Protein AF-A0AAQ3SAX5-F1 (afdb_monomer)

Secondary structure (DSSP, 8-state):
-----------------S--------HHHHHHHHHHHHHHHSPPTTEEEEEETTEEEEEEEEEEPPTTSTTTT-EEEEEEE--TTTTTSPPEEEEE--S-TTTTSSS--

Radius of gyration: 22.28 Å; Cα contacts (8 Å, |Δi|>4): 117; chains: 1; bounding box: 92×29×38 Å

Nearest PDB structures (foldseek):
  5fer-assembly1_E  TM=9.628E-01  e=2.423E-09  Homo sapiens
  7uvc-assembly1_A  TM=9.609E-01  e=2.438E-07  Saccharomyces cerevisiae S288C
  2yb6-assembly1_A  TM=9.457E-01  e=2.599E-07  Homo sapiens
  2f4w-assembly1_A  TM=9.656E-01  e=4.069E-07  Homo sapiens
  6cyr-assembly1_A  TM=9.400E-01  e=3.358E-07  Homo sapiens

InterPro domains:
  IPR000608 Ubiquitin-conjugating (UBC), catalytic core domain [PF00179] (31-94)
  IPR000608 Ubiquitin-conjugating (UBC), catalytic core domain [PS50127] (27-109)
  IPR016135 Ubiquitin-conjugating enzyme/RWD-like [G3DSA:3.10.110.10] (8-106)
  IPR016135 Ubiquitin-conjugating enzyme/RWD-like [SSF54495] (19-94)
  IPR050113 Ubiquitin-conjugating enzyme E2-like [PTHR24067] (28-100)

Mean predicted aligned error: 14.02 Å

Organism: Vigna mungo (NCBI:txid3915)

Solvent-accessible surface area (bac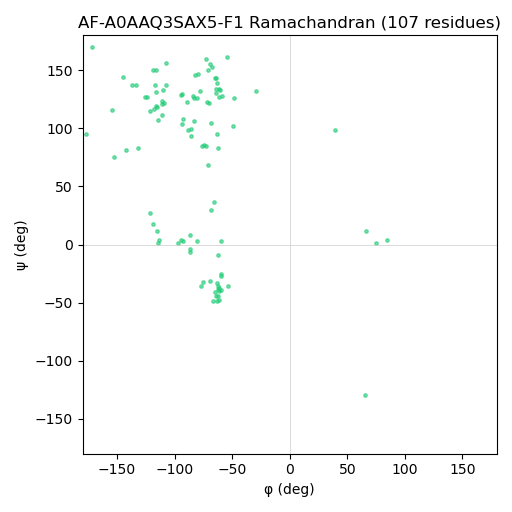kbone atoms only — not comparable to full-atom values): 7058 Å² total; per-residue (Å²): 137,89,81,86,80,85,86,82,80,84,75,83,81,72,93,67,78,96,76,74,74,87,64,90,60,51,75,34,50,53,52,54,52,50,52,52,51,48,44,71,75,57,64,53,86,57,43,49,72,47,56,53,78,92,40,82,50,32,29,42,32,40,38,47,31,54,84,95,46,100,45,44,82,34,62,44,45,32,43,36,38,51,50,87,58,27,85,84,41,77,62,49,75,44,72,56,91,77,65,65,97,64,76,85,68,78,87,75,130

Sequence (109 aa):
MMISGGGGKSSWSSSTSSWIPTTSVSASGKRIQREMVELNNDPPPDCSAGPKGDNLYHWIATIIGTPGTPYQGGIFFLDIKFPSDYPFKPPQVHSSCCLHRSFLFSTKE

Foldseek 3Di:
DDDDDDDDDPPPPDDDDPPDPPPPDDPQLVVLVVVVVVCVVPPDVQKDKDADPPDSQWMKMWGADDPPDLRHRPIKIKIWGHDPPPPVDHIDIDIPPDPDPPSVPPPDD

Structure (mmCIF, N/CA/C/O backbone):
data_AF-A0AAQ3SAX5-F1
#
_entry.id   AF-A0AAQ3SAX5-F1
#
loop_
_atom_site.group_PDB
_atom_site.id
_atom_site.type_symbol
_atom_site.label_atom_id
_atom_site.label_alt_id
_atom_site.label_comp_id
_atom_site.label_asym_id
_atom_site.label_entity_id
_atom_site.label_seq_id
_atom_site.pdbx_PDB_ins_code
_atom_site.Cartn_x
_atom_site.Cartn_y
_atom_site.Cartn_z
_atom_site.occupancy
_atom_site.B_iso_or_equiv
_atom_site.auth_seq_id
_atom_site.auth_comp_id
_atom_site.auth_asym_id
_atom_site.auth_atom_id
_atom_site.pdbx_PDB_model_num
ATOM 1 N N . MET A 1 1 ? 62.932 -5.915 -3.411 1.00 48.47 1 MET A N 1
ATOM 2 C CA . MET A 1 1 ? 61.762 -5.415 -4.161 1.00 48.47 1 MET A CA 1
ATOM 3 C C . MET A 1 1 ? 60.594 -6.330 -3.856 1.00 48.47 1 MET A C 1
ATOM 5 O O . MET A 1 1 ? 60.660 -7.514 -4.141 1.00 48.47 1 MET A O 1
ATOM 9 N N . MET A 1 2 ? 59.599 -5.785 -3.172 1.00 44.66 2 MET A N 1
ATOM 10 C CA . MET A 1 2 ? 58.326 -6.423 -2.849 1.00 44.66 2 MET A CA 1
ATOM 11 C C . MET A 1 2 ? 57.390 -6.266 -4.051 1.00 44.66 2 MET A C 1
ATOM 13 O O . MET A 1 2 ? 57.210 -5.143 -4.514 1.00 44.66 2 MET A O 1
ATOM 17 N N . ILE A 1 3 ? 56.823 -7.359 -4.567 1.00 48.97 3 ILE A N 1
ATOM 18 C CA . ILE A 1 3 ? 55.694 -7.294 -5.502 1.00 48.97 3 ILE A CA 1
ATOM 19 C C . ILE A 1 3 ? 54.503 -7.921 -4.781 1.00 48.97 3 ILE A C 1
ATOM 21 O O . ILE A 1 3 ? 54.483 -9.119 -4.506 1.00 48.97 3 ILE A O 1
ATOM 25 N N . SER A 1 4 ? 53.574 -7.060 -4.381 1.00 44.38 4 SER A N 1
ATOM 26 C CA . SER A 1 4 ? 52.395 -7.368 -3.579 1.00 44.38 4 SER A CA 1
ATOM 27 C C . SER A 1 4 ? 51.440 -8.314 -4.311 1.00 44.38 4 SER A C 1
ATOM 29 O O . SER A 1 4 ? 51.074 -8.076 -5.461 1.00 44.38 4 SER A O 1
ATOM 31 N N . GLY A 1 5 ? 51.024 -9.377 -3.622 1.00 38.34 5 GLY A N 1
ATOM 32 C CA . GLY A 1 5 ? 50.012 -10.323 -4.081 1.00 38.34 5 GLY A CA 1
ATOM 33 C C . GLY A 1 5 ? 48.575 -9.841 -3.844 1.00 38.34 5 GLY A C 1
ATOM 34 O O . GLY A 1 5 ? 48.281 -9.184 -2.852 1.00 38.34 5 GLY A O 1
ATOM 35 N N . GLY A 1 6 ? 47.707 -10.210 -4.790 1.00 38.44 6 GLY A N 1
ATOM 36 C CA . GLY A 1 6 ? 46.294 -10.589 -4.638 1.00 38.44 6 GLY A CA 1
ATOM 37 C C . GLY A 1 6 ? 45.398 -9.833 -3.650 1.00 38.44 6 GLY A C 1
ATOM 38 O O . GLY A 1 6 ? 45.298 -10.211 -2.488 1.00 38.44 6 GLY A O 1
ATOM 39 N N . GLY A 1 7 ? 44.610 -8.882 -4.161 1.00 35.09 7 GLY A N 1
ATOM 40 C CA . GLY A 1 7 ? 43.410 -8.365 -3.495 1.00 35.09 7 GLY A CA 1
ATOM 41 C C . GLY A 1 7 ? 42.162 -9.131 -3.938 1.00 35.09 7 GLY A C 1
ATOM 42 O O . GLY A 1 7 ? 41.714 -8.993 -5.078 1.00 35.09 7 GLY A O 1
ATOM 43 N N . GLY A 1 8 ? 41.623 -9.955 -3.037 1.00 34.66 8 GLY A N 1
ATOM 44 C CA . GLY A 1 8 ? 40.383 -10.705 -3.215 1.00 34.66 8 GLY A CA 1
ATOM 45 C C . GLY A 1 8 ? 39.166 -9.792 -3.350 1.00 34.66 8 GLY A C 1
ATOM 46 O O . GLY A 1 8 ? 38.977 -8.848 -2.586 1.00 34.66 8 GLY A O 1
ATOM 47 N N . LYS A 1 9 ? 38.321 -10.096 -4.333 1.00 39.97 9 LYS A N 1
ATOM 48 C CA . LYS A 1 9 ? 36.993 -9.502 -4.482 1.00 39.97 9 LYS A CA 1
ATOM 49 C C . LYS A 1 9 ? 36.075 -10.309 -3.572 1.00 39.97 9 LYS A C 1
ATOM 51 O O . LY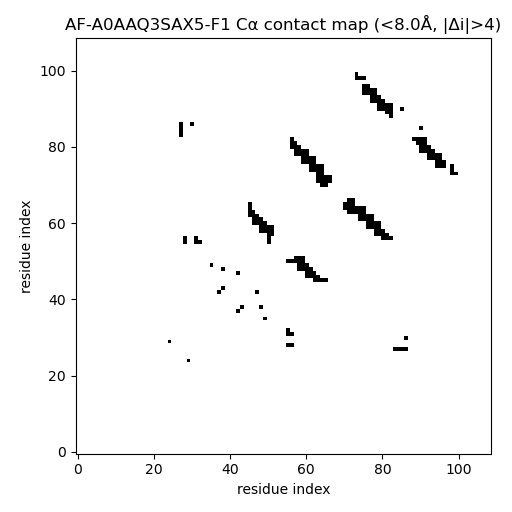S A 1 9 ? 35.793 -11.466 -3.875 1.00 39.97 9 LYS A O 1
ATOM 56 N N . SER A 1 10 ? 35.673 -9.743 -2.440 1.00 38.62 10 SER A N 1
ATOM 57 C CA . SER A 1 10 ? 34.680 -10.337 -1.550 1.00 38.62 10 SER A CA 1
ATOM 58 C C . SER A 1 10 ? 33.345 -10.441 -2.290 1.00 38.62 10 SER A C 1
ATOM 60 O O . SER A 1 10 ? 32.565 -9.496 -2.373 1.00 38.62 10 SER A O 1
ATOM 62 N N . SER A 1 11 ? 33.094 -11.612 -2.875 1.00 38.59 11 SER A N 1
ATOM 63 C CA . SER A 1 11 ? 31.749 -12.031 -3.244 1.00 38.59 11 SER A CA 1
ATOM 64 C C . SER A 1 11 ? 31.001 -12.260 -1.937 1.00 38.59 11 SER A C 1
ATOM 66 O O . SER A 1 11 ? 31.268 -13.223 -1.222 1.00 38.59 11 SER A O 1
ATOM 68 N N . TRP A 1 12 ? 30.120 -11.331 -1.574 1.00 39.19 12 TRP A N 1
ATOM 69 C CA . TRP A 1 12 ? 29.174 -11.557 -0.490 1.00 39.19 12 TRP A CA 1
ATOM 70 C C . TRP A 1 12 ? 28.122 -12.536 -1.017 1.00 39.19 12 TRP A C 1
ATOM 72 O O . TRP A 1 12 ? 27.096 -12.154 -1.573 1.00 39.19 12 TRP A O 1
ATOM 82 N N . SER A 1 13 ? 28.426 -13.827 -0.926 1.00 49.97 13 SER A N 1
ATOM 83 C CA . SER A 1 13 ? 27.463 -14.898 -1.134 1.00 49.97 13 SER A CA 1
ATOM 84 C C . SER A 1 13 ? 26.552 -14.957 0.088 1.00 49.97 13 SER A C 1
ATOM 86 O O . SER A 1 13 ? 26.810 -15.693 1.039 1.00 49.97 13 SER A O 1
ATOM 88 N N . SER A 1 14 ? 25.503 -14.140 0.077 1.00 45.53 14 SER A N 1
ATOM 89 C CA . SER A 1 14 ? 24.384 -14.268 1.005 1.00 45.53 14 SER A CA 1
ATOM 90 C C . SER A 1 14 ? 23.376 -15.227 0.389 1.00 45.53 14 SER A C 1
ATOM 92 O O . SER A 1 14 ? 22.589 -14.842 -0.476 1.00 45.53 14 SER A O 1
ATOM 94 N N . SER A 1 15 ? 23.429 -16.488 0.819 1.00 55.94 15 SER A N 1
ATOM 95 C CA . SER A 1 15 ? 22.377 -17.478 0.599 1.00 55.94 15 SER A CA 1
ATOM 96 C C . SER A 1 15 ? 21.031 -16.871 0.990 1.00 55.94 15 SER A C 1
ATOM 98 O O . SER A 1 15 ? 20.713 -16.751 2.169 1.00 55.94 15 SER A O 1
ATOM 100 N N . THR A 1 16 ? 20.251 -16.448 0.001 1.00 47.47 16 THR A N 1
ATOM 101 C CA . THR A 1 16 ? 18.869 -16.018 0.189 1.00 47.47 16 THR A CA 1
ATOM 102 C C . THR A 1 16 ? 17.995 -16.854 -0.731 1.00 47.47 16 THR A C 1
ATOM 104 O O . THR A 1 16 ? 18.290 -17.047 -1.906 1.00 47.47 16 THR A O 1
ATOM 107 N N . SER A 1 17 ? 16.987 -17.439 -0.096 1.00 49.44 17 SER A N 1
ATOM 108 C CA . SER A 1 17 ? 15.977 -18.363 -0.600 1.00 49.44 17 SER A CA 1
ATOM 109 C C . SER A 1 17 ? 15.618 -18.206 -2.086 1.00 49.44 17 SER A C 1
ATOM 111 O O . SER A 1 17 ? 15.327 -17.109 -2.561 1.00 49.44 17 SER A O 1
ATOM 113 N N . SER A 1 18 ? 15.590 -19.335 -2.795 1.00 50.09 18 SER A N 1
ATOM 114 C CA . SER A 1 18 ? 15.417 -19.528 -4.244 1.00 50.09 18 SER A CA 1
ATOM 115 C C . SER A 1 18 ? 14.050 -19.128 -4.836 1.00 50.09 18 SER A C 1
ATOM 117 O O . SER A 1 18 ? 13.575 -19.781 -5.761 1.00 50.09 18 SER A O 1
ATOM 119 N N . TRP A 1 19 ? 13.407 -18.063 -4.352 1.00 49.47 19 TRP A N 1
ATOM 120 C CA . TRP A 1 19 ? 12.085 -17.625 -4.830 1.00 49.47 19 TRP A CA 1
ATOM 121 C C . TRP A 1 19 ? 12.074 -16.258 -5.507 1.00 49.47 19 TRP A C 1
ATOM 123 O O . TRP A 1 19 ? 10.997 -15.732 -5.759 1.00 49.47 19 TRP A O 1
ATOM 133 N N . ILE A 1 20 ? 13.227 -15.667 -5.832 1.00 58.56 20 ILE A N 1
ATOM 134 C CA . ILE A 1 20 ? 13.241 -14.478 -6.692 1.00 58.56 20 ILE A CA 1
ATOM 135 C C . ILE A 1 20 ? 13.236 -14.962 -8.149 1.00 58.56 20 ILE A C 1
ATOM 137 O O . ILE A 1 20 ? 14.298 -15.345 -8.651 1.00 58.56 20 ILE A O 1
ATOM 141 N N . PRO A 1 21 ? 12.091 -14.982 -8.864 1.00 53.19 21 PRO A N 1
ATOM 142 C CA . PRO A 1 21 ? 12.118 -15.258 -10.290 1.00 53.19 21 PRO A CA 1
ATOM 143 C C . PRO A 1 21 ? 12.992 -14.198 -10.975 1.00 53.19 21 PRO A C 1
ATOM 145 O O . PRO A 1 21 ? 12.775 -12.997 -10.809 1.00 53.19 21 PRO A O 1
ATOM 148 N N . THR A 1 22 ? 13.978 -14.632 -11.772 1.00 50.28 22 THR A N 1
ATOM 149 C CA . THR A 1 22 ? 14.885 -13.780 -12.578 1.00 50.28 22 THR A CA 1
ATOM 150 C C . THR A 1 22 ? 14.156 -13.066 -13.730 1.00 50.28 22 THR A C 1
ATOM 152 O O . THR A 1 22 ? 14.729 -12.768 -14.776 1.00 50.28 22 THR A O 1
ATOM 155 N N . THR A 1 23 ? 12.867 -12.766 -13.573 1.00 53.06 23 THR A N 1
ATOM 156 C CA . THR A 1 23 ? 12.153 -11.886 -14.495 1.00 53.06 23 THR A CA 1
ATOM 157 C C . THR A 1 23 ? 12.828 -10.519 -14.459 1.00 53.06 23 THR A C 1
ATOM 159 O O . THR A 1 23 ? 13.046 -9.962 -13.382 1.00 53.06 23 THR A O 1
ATOM 162 N N . SER A 1 24 ? 13.210 -10.008 -15.631 1.00 53.69 24 SER A N 1
ATOM 163 C CA . SER A 1 24 ? 13.808 -8.684 -15.808 1.00 53.69 24 SER A CA 1
ATOM 164 C C . SER A 1 24 ? 12.804 -7.614 -15.379 1.00 53.69 24 SER A C 1
ATOM 166 O O . SER A 1 24 ? 12.030 -7.092 -16.177 1.00 53.69 24 SER A O 1
ATOM 168 N N . VAL A 1 25 ? 12.752 -7.345 -14.079 1.00 63.09 25 VAL A N 1
ATOM 169 C CA . VAL A 1 25 ? 11.883 -6.324 -13.511 1.00 63.09 25 VAL A CA 1
ATOM 170 C C . VAL A 1 25 ? 12.510 -4.957 -13.745 1.00 63.09 25 VAL A C 1
ATOM 172 O O . VAL A 1 25 ? 13.703 -4.738 -13.502 1.00 63.09 25 VAL A O 1
ATOM 175 N N . SER A 1 26 ? 11.694 -4.028 -14.239 1.00 78.62 26 SER A N 1
ATOM 176 C CA . SER A 1 26 ? 12.067 -2.624 -14.410 1.00 78.62 26 SER A CA 1
ATOM 177 C C . SER A 1 26 ? 12.573 -2.032 -13.083 1.00 78.62 26 SER A C 1
ATOM 179 O O . SER A 1 26 ? 12.306 -2.567 -12.005 1.00 78.62 26 SER A O 1
ATOM 181 N N . ALA A 1 27 ? 13.301 -0.910 -13.124 1.00 81.81 27 ALA A N 1
ATOM 182 C CA . ALA A 1 27 ? 13.791 -0.252 -11.904 1.00 81.81 27 ALA A CA 1
ATOM 183 C C . ALA A 1 27 ? 12.661 0.031 -10.889 1.00 81.81 27 ALA A C 1
ATOM 185 O O . ALA A 1 27 ? 12.854 -0.135 -9.684 1.00 81.81 27 ALA A O 1
ATOM 186 N N . SER A 1 28 ? 11.471 0.370 -11.395 1.00 84.00 28 SER A N 1
ATOM 187 C CA . SER A 1 28 ? 10.239 0.510 -10.620 1.00 84.00 28 SER A CA 1
ATOM 188 C C . SER A 1 28 ? 9.805 -0.813 -9.969 1.00 84.00 28 SER A C 1
ATOM 190 O O . SER A 1 28 ? 9.605 -0.866 -8.758 1.00 84.00 28 SER A O 1
ATOM 192 N N . GLY A 1 29 ? 9.771 -1.915 -10.728 1.00 86.94 29 GLY A N 1
ATOM 193 C CA . GLY A 1 29 ? 9.454 -3.244 -10.192 1.00 86.94 29 GLY A CA 1
ATOM 194 C C . GLY A 1 29 ? 10.432 -3.707 -9.106 1.00 86.94 29 GLY A C 1
ATOM 195 O O . GLY A 1 29 ? 10.006 -4.227 -8.079 1.00 86.94 29 GLY A O 1
ATOM 196 N N . LYS A 1 30 ? 11.737 -3.436 -9.262 1.00 87.81 30 LYS A N 1
ATOM 197 C CA . LYS A 1 30 ? 12.749 -3.713 -8.220 1.00 87.81 30 LYS A CA 1
ATOM 198 C C . LYS A 1 30 ? 12.488 -2.932 -6.936 1.00 87.81 30 LYS A C 1
ATOM 200 O O . LYS A 1 30 ? 12.735 -3.435 -5.843 1.00 87.81 30 LYS A O 1
ATOM 205 N N . ARG A 1 31 ? 12.021 -1.687 -7.058 1.00 89.44 31 ARG A N 1
ATOM 206 C CA . ARG A 1 31 ? 11.668 -0.860 -5.905 1.00 89.44 31 ARG A CA 1
ATOM 207 C C . ARG A 1 31 ? 10.455 -1.437 -5.171 1.00 89.44 31 ARG A C 1
ATOM 209 O O . ARG A 1 31 ? 10.551 -1.631 -3.966 1.00 89.44 31 ARG A O 1
ATOM 2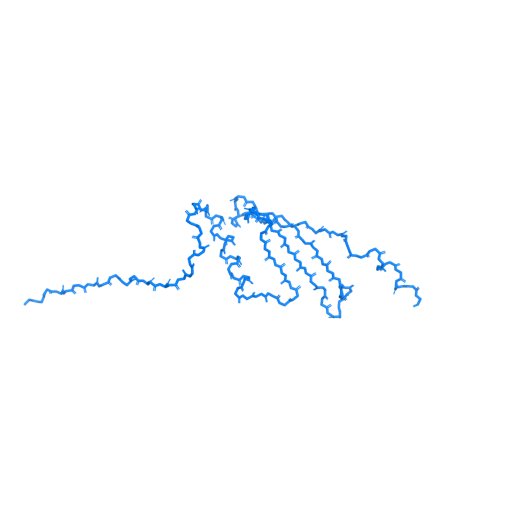16 N N . ILE A 1 32 ? 9.394 -1.779 -5.899 1.00 90.00 32 ILE A N 1
ATOM 217 C CA . ILE A 1 32 ? 8.166 -2.372 -5.343 1.00 90.00 32 ILE A CA 1
ATOM 218 C C . ILE A 1 32 ? 8.458 -3.724 -4.666 1.00 90.00 32 ILE A C 1
ATOM 220 O O . ILE A 1 32 ? 7.963 -3.994 -3.577 1.00 90.00 32 ILE A O 1
ATOM 224 N N . GLN A 1 33 ? 9.319 -4.558 -5.258 1.00 88.56 33 GLN A N 1
ATOM 225 C CA . GLN A 1 33 ? 9.738 -5.825 -4.644 1.00 88.56 33 GLN A CA 1
ATOM 226 C C . GLN A 1 33 ? 10.474 -5.638 -3.316 1.00 88.56 33 GLN A C 1
ATOM 228 O O . GLN A 1 33 ? 10.262 -6.423 -2.398 1.00 88.56 33 GLN A O 1
ATOM 233 N N . ARG A 1 34 ? 11.328 -4.613 -3.187 1.00 88.44 34 ARG A N 1
ATOM 234 C CA . ARG A 1 34 ? 11.987 -4.328 -1.903 1.00 88.44 34 ARG A CA 1
ATOM 235 C C . ARG A 1 34 ? 10.981 -3.937 -0.831 1.00 88.44 34 ARG A C 1
ATOM 237 O O . ARG A 1 34 ? 11.048 -4.487 0.257 1.00 88.44 34 ARG A O 1
ATOM 244 N N . GLU A 1 35 ? 10.018 -3.083 -1.164 1.00 89.44 35 GLU A N 1
ATOM 245 C CA . GLU A 1 35 ? 8.958 -2.692 -0.225 1.00 89.44 35 GLU A CA 1
ATOM 246 C C . GLU A 1 35 ? 8.099 -3.894 0.193 1.00 89.44 35 GLU A C 1
ATOM 248 O O . GLU A 1 35 ? 7.735 -4.019 1.357 1.00 89.44 35 GLU A O 1
ATOM 253 N N . MET A 1 36 ? 7.845 -4.840 -0.719 1.00 87.50 36 MET A N 1
ATOM 254 C CA . MET A 1 36 ? 7.167 -6.098 -0.382 1.00 87.50 36 MET A CA 1
ATOM 255 C C . MET A 1 36 ? 7.973 -6.932 0.622 1.00 87.50 36 MET A C 1
ATOM 257 O O . MET A 1 36 ? 7.411 -7.470 1.572 1.00 87.50 36 MET A O 1
ATOM 261 N N . VAL A 1 37 ? 9.288 -7.046 0.417 1.00 88.50 37 VAL A N 1
ATOM 262 C CA . VAL A 1 37 ? 10.174 -7.767 1.341 1.00 88.50 37 VAL A CA 1
ATOM 263 C C . VAL A 1 37 ? 10.225 -7.071 2.701 1.00 88.50 37 VAL A C 1
ATOM 265 O O . VAL A 1 37 ? 10.180 -7.747 3.723 1.00 88.50 37 VAL A O 1
ATOM 268 N N . GLU A 1 38 ? 10.275 -5.740 2.728 1.00 88.31 38 GLU A N 1
ATOM 269 C CA . GLU A 1 38 ? 10.260 -4.946 3.961 1.00 88.31 38 GLU A CA 1
ATOM 270 C C . GLU A 1 38 ? 8.964 -5.160 4.751 1.00 88.31 38 GLU A C 1
ATOM 272 O O . GLU A 1 38 ? 9.036 -5.502 5.927 1.00 88.31 38 GLU A O 1
ATOM 277 N N . LEU A 1 39 ? 7.799 -5.088 4.098 1.00 87.12 39 LEU A N 1
ATOM 278 C CA . LEU A 1 39 ? 6.501 -5.356 4.732 1.00 87.12 39 LEU A CA 1
ATOM 279 C C . LEU A 1 39 ? 6.355 -6.796 5.232 1.00 87.12 39 LEU A C 1
ATOM 281 O O . LEU A 1 39 ? 5.680 -7.039 6.226 1.00 87.12 39 LEU A O 1
ATOM 285 N N . ASN A 1 40 ? 6.956 -7.764 4.540 1.00 85.62 40 ASN A N 1
ATOM 286 C CA . ASN A 1 40 ? 6.936 -9.156 4.982 1.00 85.62 40 ASN A CA 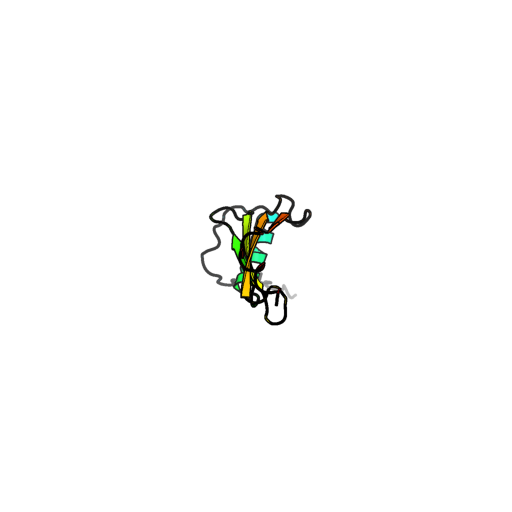1
ATOM 287 C C . ASN A 1 40 ? 7.887 -9.402 6.165 1.00 85.62 40 ASN A C 1
ATOM 289 O O . ASN A 1 40 ? 7.625 -10.271 6.992 1.00 85.62 40 ASN A O 1
ATOM 293 N N . ASN A 1 41 ? 9.004 -8.674 6.226 1.00 87.94 41 ASN A N 1
ATOM 294 C CA . ASN A 1 41 ? 9.970 -8.782 7.317 1.00 87.94 41 ASN A CA 1
ATOM 295 C C . ASN A 1 41 ? 9.494 -8.061 8.584 1.00 87.94 41 ASN A C 1
ATOM 297 O O . ASN A 1 41 ? 9.757 -8.546 9.682 1.00 87.94 41 ASN A O 1
ATOM 301 N N . ASP A 1 42 ? 8.808 -6.930 8.428 1.00 86.31 42 ASP A N 1
ATOM 302 C CA . ASP A 1 42 ? 8.256 -6.120 9.514 1.00 86.31 42 ASP A CA 1
ATOM 303 C C . ASP A 1 42 ? 6.791 -5.770 9.192 1.00 86.31 42 ASP A C 1
ATOM 305 O O . ASP A 1 42 ? 6.505 -4.723 8.596 1.00 86.31 42 ASP A O 1
ATOM 309 N N . PRO A 1 43 ? 5.849 -6.689 9.488 1.00 85.56 43 PRO A N 1
ATOM 310 C CA . PRO A 1 43 ? 4.442 -6.454 9.220 1.00 85.56 43 PRO A CA 1
ATOM 311 C C . PRO A 1 43 ? 3.890 -5.420 10.212 1.00 85.56 43 PRO A C 1
ATOM 313 O O . PRO A 1 43 ? 3.932 -5.650 11.425 1.00 85.56 43 PRO A O 1
ATOM 316 N N . PRO A 1 44 ? 3.323 -4.299 9.731 1.00 84.50 44 PRO A N 1
ATOM 317 C CA . PRO A 1 44 ? 2.778 -3.284 10.616 1.00 84.50 44 PRO A CA 1
ATOM 318 C C . PRO A 1 44 ? 1.598 -3.840 11.434 1.00 84.50 44 PRO A C 1
ATOM 320 O O . PRO A 1 44 ? 0.746 -4.550 10.889 1.00 84.50 44 PRO A O 1
ATOM 323 N N . PRO A 1 45 ? 1.495 -3.498 12.731 1.00 78.38 45 PRO A N 1
ATOM 324 C CA . PRO A 1 45 ? 0.326 -3.854 13.522 1.00 78.38 45 PRO A CA 1
ATOM 325 C C . PRO A 1 45 ? -0.909 -3.201 12.893 1.00 78.38 45 PRO A C 1
ATOM 327 O O . PRO A 1 45 ? -0.878 -2.030 12.515 1.00 78.38 45 PRO A O 1
ATOM 330 N N . ASP A 1 46 ? -1.978 -3.980 12.738 1.00 84.62 46 ASP A N 1
ATOM 331 C CA . ASP A 1 46 ? -3.267 -3.538 12.192 1.00 84.62 46 ASP A CA 1
ATOM 332 C C . ASP A 1 46 ? -3.270 -3.131 10.705 1.00 84.62 46 ASP A C 1
ATOM 334 O O . ASP A 1 46 ? -4.263 -2.595 10.210 1.00 84.62 46 ASP A O 1
ATOM 338 N N . CYS A 1 47 ? -2.207 -3.422 9.948 1.00 86.88 47 CYS A N 1
ATOM 339 C CA . CYS A 1 47 ? -2.164 -3.186 8.507 1.00 86.88 47 CYS A CA 1
ATOM 340 C C . CYS A 1 47 ? -1.534 -4.372 7.765 1.00 86.88 47 CYS A C 1
ATOM 342 O O . CYS A 1 47 ? -0.532 -4.944 8.178 1.00 86.88 47 CYS A O 1
ATOM 344 N N . SER A 1 48 ? -2.121 -4.753 6.637 1.00 88.19 48 SER A N 1
ATOM 345 C CA . SER A 1 48 ? -1.581 -5.779 5.745 1.00 88.19 48 SER A CA 1
ATOM 346 C C . SER A 1 48 ? -1.639 -5.271 4.315 1.00 88.19 48 SER A C 1
ATOM 348 O O . SER A 1 48 ? -2.639 -4.675 3.932 1.00 88.19 48 SER A O 1
ATOM 350 N N . ALA A 1 49 ? -0.595 -5.484 3.517 1.00 90.38 49 ALA A N 1
ATOM 351 C CA . ALA A 1 49 ? -0.558 -5.054 2.124 1.00 90.38 49 ALA A CA 1
ATOM 352 C C . ALA A 1 49 ? 0.212 -6.047 1.251 1.00 90.38 49 ALA A C 1
ATOM 354 O O . ALA A 1 49 ? 1.215 -6.612 1.683 1.00 90.38 49 ALA A O 1
ATOM 355 N N . GLY A 1 50 ? -0.241 -6.245 0.012 1.00 90.50 50 GLY A N 1
ATOM 356 C CA . GLY A 1 50 ? 0.436 -7.116 -0.946 1.00 90.50 50 GLY A CA 1
ATOM 357 C C . GLY A 1 50 ? -0.144 -7.049 -2.360 1.00 90.50 50 GLY A C 1
ATOM 358 O O . GLY A 1 50 ? -1.196 -6.441 -2.570 1.00 90.50 50 GLY A O 1
ATOM 359 N N . PRO A 1 51 ? 0.534 -7.656 -3.349 1.00 91.44 51 PRO A N 1
ATOM 360 C CA . PRO A 1 51 ? 0.099 -7.645 -4.740 1.00 91.44 51 PRO A CA 1
ATOM 361 C C . PRO A 1 51 ? -1.227 -8.390 -4.944 1.00 91.44 51 PRO A C 1
ATOM 363 O O . PRO A 1 51 ? -1.508 -9.422 -4.334 1.00 91.44 51 PRO A O 1
ATOM 366 N N . LYS A 1 52 ? -2.052 -7.860 -5.845 1.00 88.00 52 LYS A N 1
ATOM 367 C CA . LYS A 1 52 ? -3.337 -8.417 -6.253 1.00 88.00 52 LYS A CA 1
ATOM 368 C C . LYS A 1 52 ? -3.107 -9.446 -7.359 1.00 88.00 52 LYS A C 1
ATOM 370 O O . LYS A 1 52 ? -3.063 -9.099 -8.540 1.00 88.00 52 LYS A O 1
ATOM 375 N N . GLY A 1 53 ? -2.976 -10.712 -6.972 1.00 85.12 53 GLY A N 1
ATOM 376 C CA . GLY A 1 53 ? -2.705 -11.804 -7.911 1.00 85.12 53 GLY A CA 1
ATOM 377 C C . GLY A 1 53 ? -1.330 -11.649 -8.563 1.00 85.12 53 GLY A C 1
ATOM 378 O O . GLY A 1 53 ? -0.344 -11.416 -7.870 1.00 85.12 53 GLY A O 1
ATOM 379 N N . ASP A 1 54 ? -1.275 -11.734 -9.893 1.00 82.94 54 ASP A N 1
ATOM 380 C CA . ASP A 1 54 ? -0.012 -11.760 -10.647 1.00 82.94 54 ASP A CA 1
ATOM 381 C C . ASP A 1 54 ? 0.544 -10.366 -10.995 1.00 82.94 54 ASP A C 1
ATOM 383 O O . ASP A 1 54 ? 1.643 -10.241 -11.540 1.00 82.94 54 ASP A O 1
ATOM 387 N N . ASN A 1 55 ? -0.202 -9.292 -10.710 1.00 86.06 55 ASN A N 1
ATOM 388 C CA . ASN A 1 55 ? 0.218 -7.936 -11.056 1.00 86.06 55 ASN A CA 1
ATOM 389 C C . ASN A 1 55 ? 0.963 -7.256 -9.900 1.00 86.06 55 ASN A C 1
ATOM 391 O O . ASN A 1 55 ? 0.353 -6.724 -8.976 1.00 86.06 55 ASN A O 1
ATOM 395 N N . LEU A 1 56 ? 2.291 -7.174 -10.013 1.00 86.81 56 LEU A N 1
ATOM 396 C CA . LEU A 1 56 ? 3.151 -6.492 -9.040 1.00 86.81 56 LEU A CA 1
ATOM 397 C C . LEU A 1 56 ? 2.824 -4.994 -8.871 1.00 86.81 56 LEU A C 1
ATOM 399 O O . LEU A 1 56 ? 3.105 -4.430 -7.821 1.00 86.81 56 LEU A O 1
ATOM 403 N N . TYR A 1 57 ? 2.235 -4.340 -9.876 1.00 90.19 57 TYR A N 1
ATOM 404 C CA . TYR A 1 57 ? 1.886 -2.913 -9.830 1.00 90.19 57 TYR A CA 1
ATOM 405 C C . TYR A 1 57 ? 0.514 -2.638 -9.214 1.00 90.19 57 TYR A C 1
ATOM 407 O O . TYR A 1 57 ? 0.127 -1.479 -9.067 1.00 90.19 57 TYR A O 1
ATOM 415 N N . HIS A 1 58 ? -0.243 -3.675 -8.870 1.00 91.75 58 HIS A N 1
ATOM 416 C CA . HIS A 1 58 ? -1.564 -3.534 -8.276 1.00 91.75 58 HIS A CA 1
ATOM 417 C C . HIS A 1 58 ? -1.565 -4.225 -6.930 1.00 91.75 58 HIS A C 1
ATOM 419 O O . HIS A 1 58 ? -1.378 -5.428 -6.866 1.00 91.75 58 HIS A O 1
ATOM 425 N N . TRP A 1 59 ? -1.729 -3.473 -5.855 1.00 92.81 59 TRP A N 1
ATOM 426 C CA . TRP A 1 59 ? -1.720 -3.989 -4.499 1.00 92.81 59 TRP A CA 1
ATOM 427 C C . TRP A 1 59 ? -3.074 -3.796 -3.836 1.00 92.81 59 TRP A C 1
ATOM 429 O O . TRP A 1 59 ? -3.798 -2.843 -4.126 1.00 92.81 59 TRP A O 1
ATOM 439 N N . ILE A 1 60 ? -3.395 -4.705 -2.926 1.00 91.50 60 ILE A N 1
ATOM 440 C CA . ILE A 1 60 ? -4.486 -4.557 -1.975 1.00 91.50 60 ILE A CA 1
ATOM 441 C C . ILE A 1 60 ? -3.868 -4.381 -0.598 1.00 91.50 60 ILE A C 1
ATOM 443 O O . ILE A 1 60 ? -2.984 -5.147 -0.213 1.00 91.50 60 ILE A O 1
ATOM 447 N 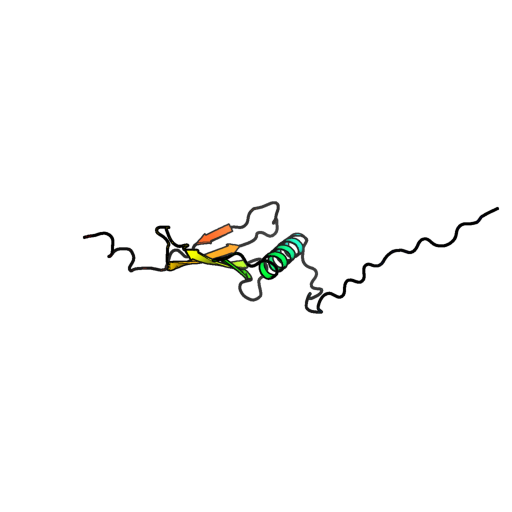N . ALA A 1 61 ? -4.350 -3.387 0.138 1.00 90.69 61 ALA A N 1
ATOM 448 C CA . ALA A 1 61 ? -4.055 -3.241 1.549 1.00 90.69 61 ALA A CA 1
ATOM 449 C C . ALA A 1 61 ? -5.335 -3.318 2.380 1.00 90.69 61 ALA A C 1
ATOM 451 O O . ALA A 1 61 ? -6.419 -2.969 1.921 1.00 90.69 61 ALA A O 1
ATOM 452 N N . THR A 1 62 ? -5.204 -3.806 3.603 1.00 88.94 62 THR A N 1
ATOM 453 C CA . THR A 1 62 ? -6.266 -3.911 4.593 1.00 88.94 62 THR A CA 1
ATOM 454 C C . THR A 1 62 ? -5.793 -3.215 5.853 1.00 88.94 62 THR A C 1
ATOM 456 O O . THR A 1 62 ? -4.715 -3.531 6.348 1.00 88.94 62 THR A O 1
ATOM 459 N N . ILE A 1 63 ? -6.591 -2.282 6.363 1.00 89.06 63 ILE A N 1
ATOM 460 C CA . ILE A 1 63 ? -6.322 -1.578 7.617 1.00 89.06 63 ILE A CA 1
ATOM 461 C C . ILE A 1 63 ? -7.421 -1.926 8.612 1.00 89.06 63 ILE A C 1
ATOM 463 O O . ILE A 1 63 ? 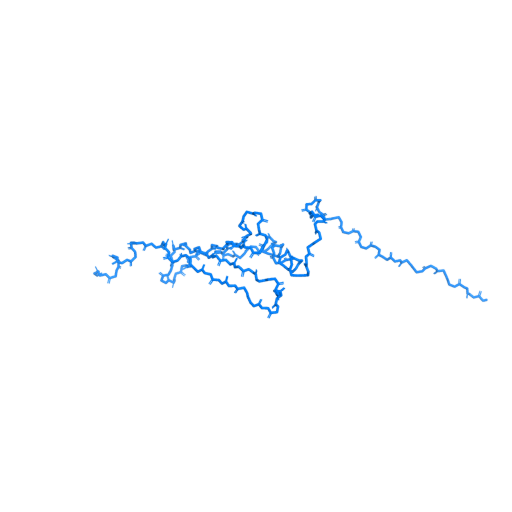-8.607 -1.841 8.287 1.00 89.06 63 ILE A O 1
ATOM 467 N N . ILE A 1 64 ? -7.023 -2.305 9.819 1.00 87.75 64 ILE A N 1
ATOM 468 C CA . ILE A 1 64 ? -7.905 -2.538 10.956 1.00 87.75 64 ILE A CA 1
ATOM 469 C C . ILE A 1 64 ? -7.947 -1.246 11.772 1.00 87.75 64 ILE A C 1
ATOM 471 O O . ILE A 1 64 ? -6.918 -0.655 12.095 1.00 87.75 64 ILE A O 1
ATOM 475 N N . GLY A 1 65 ? -9.148 -0.766 12.080 1.00 84.69 65 GLY A N 1
ATOM 476 C CA . GLY A 1 65 ? -9.300 0.427 12.898 1.00 84.69 65 GLY A CA 1
ATOM 477 C C . GLY A 1 65 ? -8.894 0.162 14.345 1.00 84.69 65 GLY A C 1
ATOM 478 O O . GLY A 1 65 ? -9.471 -0.699 15.018 1.00 84.69 65 GLY A O 1
ATOM 479 N N . THR A 1 66 ? -7.919 0.932 14.819 1.00 85.56 66 THR A N 1
ATOM 480 C CA . THR A 1 66 ? -7.360 0.833 16.169 1.00 85.56 66 THR A CA 1
ATOM 481 C C . THR A 1 66 ? -8.372 1.240 17.246 1.00 85.56 66 THR A C 1
ATOM 483 O O . THR A 1 66 ? -9.279 2.049 16.988 1.00 85.56 66 THR A O 1
ATOM 486 N N . PRO A 1 67 ? -8.240 0.700 18.474 1.00 84.88 67 PRO A N 1
ATOM 487 C CA . PRO A 1 67 ? -9.118 1.052 19.581 1.00 84.88 67 PRO A CA 1
ATOM 488 C C . PRO A 1 67 ? -8.974 2.528 19.974 1.00 84.88 67 PRO A C 1
ATOM 490 O O . PRO A 1 67 ? -7.881 3.088 19.943 1.00 84.88 67 PRO A O 1
ATOM 493 N N . GLY A 1 68 ? -10.085 3.163 20.351 1.00 82.62 68 GLY A N 1
ATOM 494 C CA . GLY A 1 68 ? -10.127 4.588 20.701 1.00 82.62 68 GLY A CA 1
ATOM 495 C C . GLY A 1 68 ? -10.291 5.539 19.510 1.00 82.62 68 GLY A C 1
ATOM 496 O O . GLY A 1 68 ? -10.298 6.753 19.699 1.00 82.62 68 GLY A O 1
ATOM 497 N N . THR A 1 69 ? -10.462 5.014 18.293 1.00 82.94 69 THR A N 1
ATOM 498 C CA . THR A 1 69 ? -10.818 5.796 17.098 1.00 82.94 69 THR A CA 1
ATOM 499 C C . THR A 1 69 ? -12.272 5.518 16.691 1.00 82.94 69 THR A C 1
ATOM 501 O O . THR A 1 69 ? -12.790 4.440 16.984 1.00 82.94 69 THR A O 1
ATOM 504 N N . PRO A 1 70 ? -12.953 6.426 15.962 1.00 82.25 70 PRO A N 1
ATOM 505 C CA . PRO A 1 70 ? -14.297 6.156 15.426 1.00 82.25 70 PRO A CA 1
ATOM 506 C C . PRO A 1 70 ? -14.332 4.994 14.419 1.00 82.25 70 PRO A C 1
ATOM 508 O O . PRO A 1 70 ? -15.404 4.556 14.014 1.00 82.25 70 PRO A O 1
ATOM 511 N N . TYR A 1 71 ? -13.165 4.504 14.004 1.00 79.94 71 TYR A N 1
ATOM 512 C CA . TYR A 1 71 ? -13.002 3.389 13.085 1.00 79.94 71 TYR A CA 1
ATOM 513 C C . TYR A 1 71 ? -12.758 2.059 13.807 1.00 79.94 71 TYR A C 1
ATOM 515 O O . TYR A 1 71 ? -12.577 1.047 13.135 1.00 79.94 71 TYR A O 1
ATOM 523 N N . GLN A 1 72 ? -12.744 2.050 15.146 1.00 84.44 72 GLN A N 1
ATOM 524 C CA . GLN A 1 72 ? -12.478 0.869 15.964 1.00 84.44 72 GLN A CA 1
ATOM 525 C C . GLN A 1 72 ? -13.311 -0.338 15.513 1.00 84.44 72 GLN A C 1
ATOM 527 O O . GLN A 1 72 ? -14.537 -0.276 15.433 1.00 84.44 72 GLN A O 1
ATOM 532 N N . GLY A 1 73 ? -12.628 -1.453 15.239 1.00 80.06 73 GLY A N 1
ATOM 533 C CA . GLY A 1 73 ? -13.263 -2.697 14.789 1.00 80.06 73 GLY A CA 1
ATOM 534 C C . GLY A 1 73 ? -13.727 -2.690 13.326 1.00 80.06 73 GLY A C 1
ATOM 535 O O . GLY A 1 73 ? -14.283 -3.684 12.861 1.00 80.06 73 GLY A O 1
ATOM 536 N N . GLY A 1 74 ? -13.496 -1.602 12.588 1.00 83.25 74 GLY A N 1
ATOM 537 C CA . GLY A 1 74 ? -13.692 -1.526 11.144 1.00 83.25 74 GLY A CA 1
ATOM 538 C C . GLY A 1 74 ? -12.526 -2.14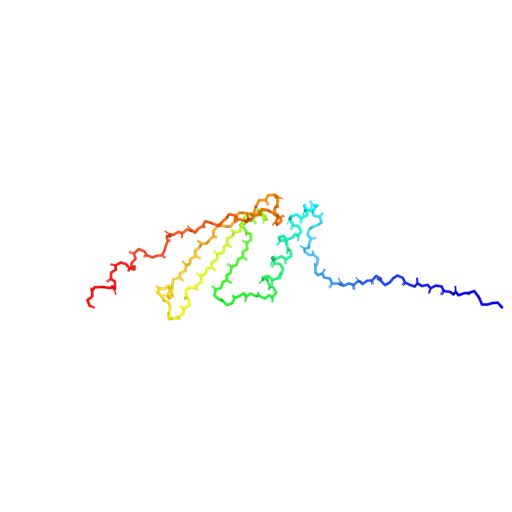8 10.375 1.00 83.25 74 GLY A C 1
ATOM 539 O O . GLY A 1 74 ? -11.375 -2.065 10.801 1.00 83.25 74 GLY A O 1
ATOM 540 N N . ILE A 1 75 ? -12.829 -2.749 9.224 1.00 85.06 75 ILE A N 1
ATOM 541 C CA . ILE A 1 75 ? -11.838 -3.276 8.280 1.00 85.06 75 ILE A CA 1
ATOM 542 C C . ILE A 1 75 ? -11.969 -2.484 6.981 1.00 85.06 75 ILE A C 1
ATOM 544 O O . ILE A 1 75 ? -13.027 -2.490 6.349 1.00 85.06 75 ILE A O 1
ATOM 548 N N . PHE A 1 76 ? -10.894 -1.809 6.584 1.00 86.44 76 PHE A N 1
ATOM 549 C CA . PHE A 1 76 ? 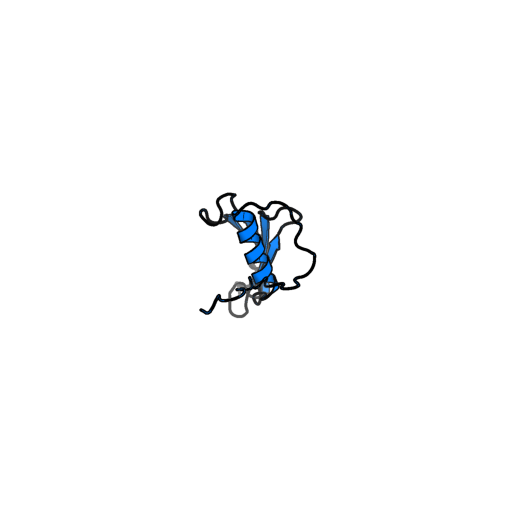-10.853 -0.943 5.409 1.00 86.44 76 PHE A CA 1
ATOM 550 C C . PHE A 1 76 ? -9.981 -1.565 4.331 1.00 86.44 76 PHE A C 1
ATOM 552 O O . PHE A 1 76 ? -8.788 -1.771 4.539 1.00 86.44 76 PHE A O 1
ATOM 559 N N . PHE A 1 77 ? -10.570 -1.816 3.165 1.00 87.81 77 PHE A N 1
ATOM 560 C CA . PHE A 1 77 ? -9.846 -2.307 2.000 1.00 87.81 77 PHE A CA 1
ATOM 561 C C . PHE A 1 77 ? -9.402 -1.141 1.114 1.00 87.81 77 PHE A C 1
ATOM 563 O O . PHE A 1 77 ? -10.198 -0.276 0.734 1.00 87.81 77 PHE A O 1
ATOM 570 N N . LEU A 1 78 ? -8.124 -1.140 0.761 1.00 89.88 78 LEU A N 1
ATOM 571 C CA . LEU A 1 78 ? -7.467 -0.166 -0.095 1.00 89.88 78 LEU A CA 1
ATOM 572 C C . LEU A 1 78 ? -6.962 -0.857 -1.360 1.00 89.88 78 LEU A C 1
ATOM 574 O O . LEU A 1 78 ? -6.380 -1.936 -1.304 1.00 89.88 78 LEU A O 1
ATOM 578 N N . ASP A 1 79 ? -7.156 -0.202 -2.494 1.00 91.81 79 ASP A N 1
ATOM 579 C CA . ASP A 1 79 ? -6.686 -0.610 -3.810 1.00 91.81 79 ASP A CA 1
ATOM 580 C C . ASP A 1 79 ? -5.593 0.375 -4.249 1.00 91.81 79 ASP A C 1
ATOM 582 O O . ASP A 1 79 ? -5.847 1.563 -4.457 1.00 91.81 79 ASP A O 1
ATOM 586 N N . ILE A 1 80 ? -4.354 -0.103 -4.319 1.00 92.00 80 ILE A N 1
ATOM 587 C CA . ILE A 1 80 ? -3.156 0.701 -4.569 1.00 92.00 80 ILE A CA 1
ATOM 588 C C . ILE A 1 80 ? -2.622 0.355 -5.956 1.00 92.00 80 ILE A C 1
ATOM 590 O O . ILE A 1 80 ? -2.311 -0.797 -6.247 1.00 92.00 80 ILE A O 1
ATOM 594 N N . LYS A 1 81 ? -2.483 1.353 -6.825 1.00 92.25 81 LYS A N 1
ATOM 595 C CA . LYS A 1 81 ? -1.960 1.184 -8.185 1.00 92.25 81 LYS A CA 1
ATOM 596 C C . LYS A 1 81 ? -0.681 1.982 -8.363 1.00 92.25 81 LYS A C 1
ATOM 598 O O . LYS A 1 81 ? -0.691 3.213 -8.301 1.00 92.25 81 LYS A O 1
ATOM 603 N N . PHE A 1 82 ? 0.412 1.280 -8.617 1.00 90.75 82 PHE A N 1
ATOM 604 C CA . PHE A 1 82 ? 1.713 1.869 -8.887 1.00 90.75 82 PHE A CA 1
ATOM 605 C C . PHE A 1 82 ? 1.831 2.246 -10.371 1.00 90.75 82 PHE A C 1
ATOM 607 O O . PHE A 1 82 ? 1.592 1.401 -11.238 1.00 90.75 82 PHE A O 1
ATOM 614 N N . PRO A 1 83 ? 2.211 3.492 -10.703 1.00 89.81 83 PRO A N 1
ATOM 615 C CA . PRO A 1 83 ? 2.551 3.852 -12.072 1.00 89.81 83 PRO A CA 1
ATOM 616 C C . PRO A 1 83 ? 3.904 3.251 -12.477 1.00 89.81 83 PRO A C 1
ATOM 618 O O . PRO A 1 83 ? 4.763 2.981 -11.638 1.00 89.81 83 PRO A O 1
ATOM 621 N N . SER A 1 84 ? 4.145 3.131 -13.783 1.00 85.62 84 SER A N 1
ATOM 622 C CA . SER A 1 84 ? 5.437 2.692 -14.334 1.00 85.62 84 SER A CA 1
ATOM 623 C C . SER A 1 84 ? 6.609 3.604 -13.947 1.00 85.62 84 SER A C 1
ATOM 625 O O . SER A 1 84 ? 7.743 3.140 -13.860 1.00 85.62 84 SER A O 1
ATOM 627 N N . ASP A 1 85 ? 6.328 4.885 -13.684 1.00 87.25 85 ASP A N 1
ATOM 628 C CA . ASP A 1 85 ? 7.307 5.898 -13.270 1.00 87.25 85 ASP A CA 1
ATOM 629 C C . ASP A 1 85 ? 7.540 5.934 -11.747 1.00 87.25 85 ASP A C 1
ATOM 631 O O . ASP A 1 85 ? 8.191 6.848 -11.243 1.00 87.25 85 ASP A O 1
ATOM 635 N N . TYR A 1 86 ? 6.995 4.990 -10.974 1.00 85.12 86 TYR A N 1
ATOM 636 C CA . TYR A 1 86 ? 7.268 4.908 -9.538 1.00 85.12 86 TYR A CA 1
ATOM 637 C C . TYR A 1 86 ? 8.773 4.668 -9.299 1.00 85.12 86 TYR A C 1
ATOM 639 O O . TYR A 1 86 ? 9.346 3.795 -9.960 1.00 85.12 86 TYR A O 1
ATOM 647 N N . PRO A 1 87 ? 9.444 5.391 -8.382 1.00 84.38 87 PRO A N 1
ATOM 648 C CA . PRO A 1 87 ? 8.904 6.260 -7.327 1.00 84.38 87 PRO A CA 1
ATOM 649 C C . PRO A 1 87 ? 8.778 7.754 -7.684 1.00 84.38 87 PRO A C 1
ATOM 651 O O . PRO A 1 87 ? 8.416 8.547 -6.821 1.00 84.38 87 PRO A O 1
ATOM 654 N N . PHE A 1 88 ? 9.079 8.165 -8.920 1.00 87.75 88 PHE A N 1
ATOM 655 C CA . PHE A 1 88 ? 8.996 9.573 -9.338 1.00 87.75 88 PHE A CA 1
ATOM 656 C C . PHE A 1 88 ? 7.554 10.084 -9.409 1.00 87.75 88 PHE A C 1
ATOM 658 O O . PHE A 1 88 ? 7.306 11.263 -9.164 1.00 87.75 88 PHE A O 1
ATOM 665 N N . LYS A 1 89 ? 6.599 9.201 -9.730 1.00 87.81 89 LYS A N 1
ATOM 666 C CA . 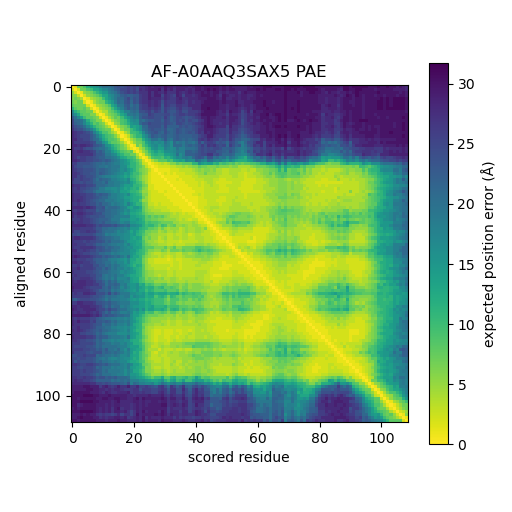LYS A 1 89 ? 5.162 9.466 -9.593 1.00 87.81 89 LYS A CA 1
ATOM 667 C C . LYS A 1 89 ? 4.581 8.664 -8.425 1.00 87.81 89 LYS A C 1
ATOM 669 O O . LYS A 1 89 ? 4.909 7.481 -8.302 1.00 87.81 89 LYS A O 1
ATOM 674 N N . PRO A 1 90 ? 3.708 9.267 -7.600 1.00 89.94 90 PRO A N 1
ATOM 675 C CA . PRO A 1 90 ? 3.095 8.579 -6.471 1.00 89.94 90 PRO A CA 1
ATOM 676 C C . PRO A 1 90 ? 2.100 7.498 -6.934 1.00 89.94 90 PRO A C 1
ATOM 678 O O . PRO A 1 90 ? 1.545 7.601 -8.034 1.00 89.94 90 PRO A O 1
ATOM 681 N N . PRO A 1 91 ? 1.849 6.469 -6.107 1.00 91.50 91 PRO A N 1
ATOM 682 C CA . PRO A 1 91 ? 0.813 5.484 -6.372 1.00 91.50 91 PRO A CA 1
ATOM 683 C C . PRO A 1 91 ? -0.579 6.096 -6.196 1.00 91.50 91 PRO A C 1
ATOM 685 O O . PRO A 1 91 ? -0.787 6.998 -5.383 1.00 91.50 91 PRO A O 1
ATOM 688 N N . GLN A 1 92 ? -1.549 5.582 -6.947 1.00 91.75 92 GLN A N 1
ATOM 689 C CA . GLN A 1 92 ? -2.953 5.944 -6.778 1.00 91.75 92 GLN A CA 1
ATOM 690 C C . GLN A 1 92 ? -3.597 5.007 -5.762 1.00 91.75 92 GLN A C 1
ATOM 692 O O . GLN A 1 92 ? -3.602 3.795 -5.967 1.00 91.75 92 GLN A O 1
ATOM 697 N N . VAL A 1 93 ? -4.154 5.567 -4.692 1.00 90.31 93 VAL A N 1
ATOM 698 C CA . VAL A 1 93 ? -4.827 4.812 -3.631 1.00 90.31 93 VAL A CA 1
ATOM 699 C C . VAL A 1 93 ? -6.324 5.065 -3.722 1.00 90.31 93 VAL A C 1
ATOM 701 O O . VAL A 1 93 ? -6.774 6.205 -3.633 1.00 90.31 93 VAL A O 1
ATOM 704 N N . HIS A 1 94 ? -7.094 3.997 -3.885 1.00 88.62 94 HIS A N 1
ATOM 705 C CA . HIS A 1 94 ? -8.549 4.027 -3.888 1.00 88.62 94 HIS A CA 1
ATOM 706 C C . HIS A 1 94 ? -9.048 3.230 -2.690 1.00 88.62 94 HIS A C 1
ATOM 708 O O . HIS A 1 94 ? -8.800 2.031 -2.586 1.00 88.62 94 HIS A O 1
ATOM 714 N N . SER A 1 95 ? -9.759 3.875 -1.772 1.00 77.88 95 SER A N 1
ATOM 715 C CA . SER A 1 95 ? -10.431 3.166 -0.689 1.00 77.88 95 SER A CA 1
ATOM 716 C C . SER A 1 95 ? -11.742 2.575 -1.199 1.00 77.88 95 SER A C 1
ATOM 718 O O . SER A 1 95 ? -12.593 3.276 -1.749 1.00 77.88 95 SER A O 1
ATOM 720 N N . SER A 1 96 ? -11.932 1.271 -1.003 1.00 67.88 96 SER A N 1
ATOM 721 C CA . SER A 1 96 ? -13.251 0.666 -1.156 1.00 67.88 96 SER A CA 1
ATOM 722 C C . SER A 1 96 ? -14.055 1.033 0.088 1.00 67.88 96 SER A C 1
ATOM 724 O O . SER A 1 96 ? -14.048 0.330 1.096 1.00 67.88 96 SER A O 1
ATOM 726 N N . CYS A 1 97 ? -14.677 2.212 0.062 1.00 52.25 97 CYS A N 1
ATOM 727 C CA . CYS A 1 97 ? -15.540 2.705 1.133 1.00 52.25 97 CYS A CA 1
ATOM 728 C C . CYS A 1 97 ? -16.851 1.903 1.158 1.00 52.25 97 CYS A C 1
ATOM 730 O O . CYS A 1 97 ? -17.900 2.406 0.778 1.00 52.25 97 CYS A O 1
ATOM 732 N N . CYS A 1 98 ? -16.798 0.624 1.520 1.00 57.34 98 CYS A N 1
ATOM 733 C CA . CYS A 1 98 ? -17.970 -0.236 1.651 1.00 57.34 98 CYS A CA 1
ATOM 734 C C . CYS A 1 98 ? -17.694 -1.337 2.682 1.00 57.34 98 CYS A C 1
ATOM 736 O O . CYS A 1 98 ? -17.460 -2.474 2.302 1.00 57.34 98 CYS A O 1
ATOM 738 N N . LEU A 1 99 ? -17.713 -0.988 3.972 1.00 48.12 99 LEU A N 1
ATOM 739 C CA . LEU A 1 99 ? -17.970 -1.858 5.139 1.00 48.12 99 LEU A CA 1
ATOM 740 C C . LEU A 1 99 ? -17.939 -0.918 6.361 1.00 48.12 99 LEU A C 1
ATOM 742 O O . LEU A 1 99 ? -16.881 -0.488 6.786 1.00 48.12 99 LEU A O 1
ATOM 746 N N . HIS A 1 100 ? -19.051 -0.389 6.870 1.00 49.78 100 HIS A N 1
ATOM 747 C CA . HIS A 1 100 ? -20.158 -1.111 7.485 1.00 49.78 100 HIS A CA 1
ATOM 748 C C . HIS A 1 100 ? -21.451 -0.280 7.350 1.00 49.78 100 HIS A C 1
ATOM 750 O O . HIS A 1 100 ? -21.591 0.786 7.949 1.00 49.78 100 HIS A O 1
ATOM 756 N N . ARG A 1 101 ? -22.434 -0.801 6.603 1.00 44.66 101 ARG A N 1
ATOM 757 C CA . ARG A 1 101 ? -23.810 -0.270 6.474 1.00 44.66 101 ARG A CA 1
ATOM 758 C C . ARG A 1 101 ? -24.581 -0.207 7.810 1.00 44.66 101 ARG A C 1
ATOM 760 O O . ARG A 1 101 ? -25.729 0.218 7.819 1.00 44.66 101 ARG A O 1
ATOM 767 N N . SER A 1 102 ? -23.972 -0.552 8.940 1.00 47.56 102 SER A N 1
ATOM 768 C CA . SER A 1 102 ? -24.614 -0.498 10.261 1.00 47.56 102 SER A CA 1
ATOM 769 C C . SER A 1 102 ? -24.016 0.540 11.226 1.00 47.56 102 SER A C 1
ATOM 771 O O . SER A 1 102 ? -24.537 0.704 12.322 1.00 47.56 102 SER A O 1
ATOM 773 N N . PHE A 1 103 ? -23.035 1.355 10.803 1.00 48.84 103 PHE A N 1
ATOM 774 C CA . PHE A 1 103 ? -22.504 2.450 11.643 1.00 48.84 103 PHE A CA 1
ATOM 775 C C . PHE A 1 103 ? -23.384 3.714 11.631 1.00 48.84 103 PHE A C 1
ATOM 777 O O . PHE A 1 103 ? -23.064 4.709 12.270 1.00 48.84 103 PHE A O 1
ATOM 784 N N . LEU A 1 104 ? -24.527 3.666 10.937 1.00 47.91 104 LEU A N 1
ATOM 785 C CA . LEU A 1 104 ? -25.547 4.717 10.942 1.00 47.91 104 LEU A CA 1
ATOM 786 C C . LEU A 1 104 ? -26.657 4.499 11.989 1.00 47.91 104 LEU A C 1
ATOM 788 O O . LEU A 1 104 ? -27.581 5.303 12.033 1.00 47.91 104 LEU A O 1
ATOM 792 N N . PHE A 1 105 ? -26.589 3.457 12.833 1.00 44.75 105 PHE A N 1
ATOM 793 C CA . PHE A 1 105 ? -27.636 3.184 13.837 1.00 44.75 105 PHE A CA 1
ATOM 794 C C . PHE A 1 105 ? -27.207 3.310 15.309 1.00 44.75 105 PHE A C 1
ATOM 796 O O . PHE A 1 105 ? -28.040 3.093 16.177 1.00 44.75 105 PHE A O 1
ATOM 803 N N . SER A 1 106 ? -25.955 3.678 15.620 1.00 44.59 106 SER A N 1
ATOM 804 C CA . SER A 1 106 ? -25.461 3.668 17.015 1.00 44.59 106 SER A CA 1
ATOM 805 C C . SER A 1 106 ? -25.020 5.029 17.577 1.00 44.59 106 SER A C 1
ATOM 807 O O . SER A 1 106 ? -24.322 5.064 18.585 1.00 44.59 106 SER A O 1
ATOM 809 N N . THR A 1 107 ? -25.415 6.151 16.966 1.00 48.06 107 THR A N 1
ATOM 810 C CA . THR A 1 107 ? -25.216 7.504 17.544 1.00 48.06 107 THR A CA 1
ATOM 811 C C . THR A 1 107 ? -26.521 8.272 17.741 1.00 48.06 107 THR A C 1
ATOM 813 O O . THR A 1 107 ? -26.545 9.502 17.749 1.00 48.06 107 THR A O 1
ATOM 816 N N . LYS A 1 108 ? -27.624 7.547 17.922 1.00 46.53 108 LYS A N 1
ATOM 817 C CA . LYS A 1 108 ? -28.871 8.127 18.402 1.00 46.53 108 LYS A CA 1
ATOM 818 C C . LYS A 1 108 ? -29.543 7.130 19.337 1.00 46.53 108 LYS A C 1
ATOM 820 O O . LYS A 1 108 ? -30.327 6.320 18.866 1.00 46.53 108 LYS A O 1
ATOM 825 N N . GLU A 1 109 ? -29.111 7.096 20.594 1.00 41.12 109 GLU A N 1
ATOM 826 C CA . GLU A 1 109 ? -29.820 7.652 21.763 1.00 41.12 109 GLU A CA 1
ATOM 827 C C . GLU A 1 109 ? -28.821 7.876 22.907 1.00 41.12 109 GLU A C 1
ATOM 829 O O . GLU A 1 109 ? -27.850 7.088 22.998 1.00 41.12 109 GLU A O 1
#

pLDDT: mean 72.95, std 19.56, range [34.66, 92.81]